Protein AF-A0A7S0MQ62-F1 (afdb_monomer)

Sequence (116 aa):
EAQNLALTSAMASPYSDPVFMQLGDLLNARVKMRHGALSHIITARILDGYPTTAGLQKLVDNPQHLDKLSDQIAKEVLPGSVNSAPNPGTNDHEEEKLPSLPRSNSWSDLLLYERA

pLDDT: mean 70.73, std 19.56, range [37.47, 92.38]

Solvent-accessible surface area (backbone atoms only — not comparable to full-atom values): 7563 Å² total; per-residue (Å²): 146,83,85,84,77,83,84,72,79,66,86,71,56,49,90,74,37,70,66,35,48,53,51,50,52,54,48,30,56,56,41,29,79,75,51,49,89,50,12,65,63,44,39,51,56,49,45,70,77,32,69,39,55,71,55,41,46,58,38,66,76,32,58,71,59,41,50,54,50,48,53,53,45,48,49,70,69,44,94,77,68,74,74,81,68,84,85,80,72,93,73,77,94,73,89,75,92,74,81,83,78,79,96,77,84,59,77,73,69,70,64,66,68,83,80,116

Mean predicted aligned error: 17.19 Å

Structure (mmCIF, N/CA/C/O backbone):
data_AF-A0A7S0MQ62-F1
#
_entry.id   AF-A0A7S0MQ62-F1
#
loop_
_atom_site.group_PDB
_atom_site.id
_atom_site.type_symbol
_atom_site.label_atom_id
_atom_site.label_alt_id
_atom_site.label_comp_id
_atom_site.label_asym_id
_atom_site.label_entity_id
_atom_site.label_seq_id
_atom_site.pdbx_PDB_ins_code
_atom_site.Cartn_x
_atom_site.Cartn_y
_atom_site.Cartn_z
_atom_site.occupancy
_atom_site.B_iso_or_equiv
_atom_site.auth_seq_id
_atom_site.auth_comp_id
_atom_site.auth_asym_id
_atom_site.auth_atom_id
_atom_site.pdbx_PDB_model_num
ATOM 1 N N . GLU A 1 1 ? 26.241 1.567 -37.220 1.00 47.75 1 GLU A N 1
ATOM 2 C CA . GLU A 1 1 ? 25.063 2.352 -36.786 1.00 47.75 1 GLU A CA 1
ATOM 3 C C . GLU A 1 1 ? 24.335 1.688 -35.607 1.00 47.75 1 GLU A C 1
ATOM 5 O O . GLU A 1 1 ? 23.197 1.269 -35.740 1.00 47.75 1 GLU A O 1
ATOM 10 N N . ALA A 1 2 ? 24.968 1.569 -34.433 1.00 47.66 2 ALA A N 1
ATOM 11 C CA . ALA A 1 2 ? 24.334 0.904 -33.278 1.00 47.66 2 ALA A CA 1
ATOM 12 C C . ALA A 1 2 ? 24.730 1.504 -31.915 1.00 47.66 2 ALA A C 1
ATOM 14 O O . ALA A 1 2 ? 24.685 0.824 -30.899 1.00 47.66 2 ALA A O 1
ATOM 15 N N . GLN A 1 3 ? 25.134 2.778 -31.879 1.00 44.56 3 GLN A N 1
ATOM 16 C CA . GLN A 1 3 ? 25.484 3.483 -30.632 1.00 44.56 3 GLN A CA 1
ATOM 17 C C . GLN A 1 3 ? 24.471 4.574 -30.246 1.00 44.56 3 GLN A C 1
ATOM 19 O O . GLN A 1 3 ? 24.695 5.305 -29.293 1.00 44.56 3 GLN A O 1
ATOM 24 N N . ASN A 1 4 ? 23.337 4.661 -30.952 1.00 50.00 4 ASN A N 1
ATOM 25 C CA . ASN A 1 4 ? 22.318 5.696 -30.735 1.00 50.00 4 ASN A CA 1
ATOM 26 C C . ASN A 1 4 ? 20.928 5.130 -30.386 1.00 50.00 4 ASN A C 1
ATOM 28 O O . ASN A 1 4 ? 19.922 5.804 -30.569 1.00 50.00 4 ASN A O 1
ATOM 32 N N . LEU A 1 5 ? 20.864 3.884 -29.900 1.00 48.25 5 LEU A N 1
ATOM 33 C CA . LEU A 1 5 ? 19.616 3.235 -29.463 1.00 48.25 5 LEU A CA 1
ATOM 34 C C . LEU A 1 5 ? 19.562 2.990 -27.942 1.00 48.25 5 LEU A C 1
ATOM 36 O O . LEU A 1 5 ? 18.609 2.405 -27.443 1.00 48.25 5 LEU A O 1
ATOM 40 N N . ALA A 1 6 ? 20.590 3.419 -27.200 1.00 45.41 6 ALA A N 1
ATOM 41 C CA . ALA A 1 6 ? 20.726 3.193 -25.756 1.00 45.41 6 ALA A CA 1
ATOM 42 C C . ALA A 1 6 ? 20.411 4.438 -24.899 1.00 45.41 6 ALA A C 1
ATOM 44 O O . ALA A 1 6 ? 20.603 4.415 -23.689 1.00 45.41 6 ALA A O 1
ATOM 45 N N . LEU A 1 7 ? 19.928 5.523 -25.515 1.00 46.69 7 LEU A N 1
ATOM 46 C CA . LEU A 1 7 ? 19.568 6.781 -24.838 1.00 46.69 7 LEU A CA 1
ATOM 47 C C . LEU A 1 7 ? 18.053 7.048 -24.821 1.00 46.69 7 LEU A C 1
ATOM 49 O O . LEU A 1 7 ? 17.617 8.107 -24.383 1.00 46.69 7 LEU A O 1
ATOM 53 N N . THR A 1 8 ? 17.243 6.085 -25.271 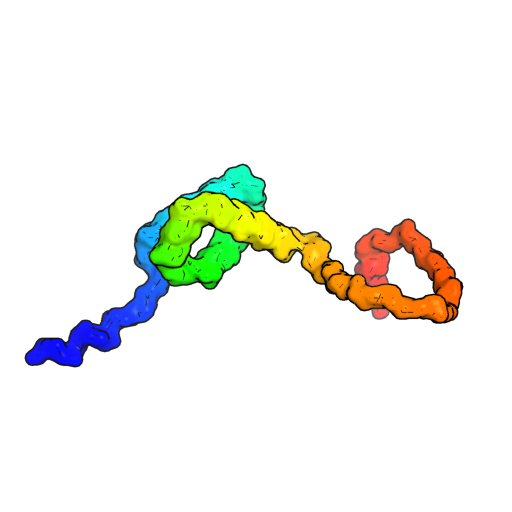1.00 47.22 8 THR A N 1
ATOM 54 C CA . THR A 1 8 ? 15.783 6.232 -25.417 1.00 47.22 8 THR A CA 1
ATOM 55 C C . THR A 1 8 ? 14.986 5.197 -24.625 1.00 47.22 8 THR A C 1
ATOM 57 O O . THR A 1 8 ? 13.850 4.900 -24.971 1.00 47.22 8 THR A O 1
ATOM 60 N N . SER A 1 9 ? 15.527 4.677 -23.525 1.00 42.75 9 SER A N 1
ATOM 61 C CA . SER A 1 9 ? 14.675 4.104 -22.478 1.00 42.75 9 SER A CA 1
ATOM 62 C C . SER A 1 9 ? 14.346 5.224 -21.508 1.00 42.75 9 SER A C 1
ATOM 64 O O . SER A 1 9 ? 14.972 5.381 -20.461 1.00 42.75 9 SER A O 1
ATOM 66 N N . ALA A 1 10 ? 13.397 6.057 -21.935 1.00 46.28 10 ALA A N 1
ATOM 67 C CA . ALA A 1 10 ? 12.689 6.988 -21.077 1.00 46.28 10 ALA A CA 1
ATOM 68 C C . ALA A 1 10 ? 12.340 6.296 -19.753 1.00 46.28 10 ALA A C 1
ATOM 70 O O . ALA A 1 10 ? 12.030 5.105 -19.746 1.00 46.28 10 ALA A O 1
ATOM 71 N N . MET A 1 11 ? 12.388 7.039 -18.648 1.00 49.19 11 MET A N 1
ATOM 72 C CA . MET A 1 11 ? 11.781 6.643 -17.379 1.00 49.19 11 MET A CA 1
ATOM 73 C C . MET A 1 11 ? 10.329 6.221 -17.651 1.00 49.19 11 MET A C 1
ATOM 75 O O . MET A 1 11 ? 9.438 7.067 -17.707 1.00 49.19 11 MET A O 1
ATOM 79 N N . ALA A 1 12 ? 10.094 4.933 -17.908 1.00 57.19 12 ALA A N 1
ATOM 80 C CA . ALA A 1 12 ? 8.758 4.400 -18.073 1.00 57.19 12 ALA A CA 1
ATOM 81 C C . ALA A 1 12 ? 8.077 4.620 -16.729 1.00 57.19 12 ALA A C 1
ATOM 83 O O . ALA A 1 12 ? 8.523 4.090 -15.709 1.00 57.19 12 ALA A O 1
ATOM 84 N N . SER A 1 13 ? 7.072 5.494 -16.713 1.00 61.00 13 SER A N 1
ATOM 85 C CA . SER A 1 13 ? 6.318 5.765 -15.499 1.00 61.00 13 SER A CA 1
ATOM 86 C C . SER A 1 13 ? 5.806 4.424 -14.968 1.00 61.00 13 SER A C 1
ATOM 88 O O . SER A 1 13 ? 5.210 3.675 -15.747 1.00 61.00 13 SER A O 1
ATOM 90 N N . PRO A 1 14 ? 6.019 4.080 -13.689 1.00 64.19 14 PRO A N 1
ATOM 91 C CA . PRO A 1 14 ? 5.598 2.788 -13.140 1.00 64.19 14 PRO A CA 1
ATOM 92 C C . PRO A 1 14 ? 4.091 2.555 -13.323 1.00 64.19 14 PRO A C 1
ATOM 94 O O . PRO A 1 14 ? 3.649 1.431 -13.511 1.00 64.19 14 PRO A O 1
ATOM 97 N N . TYR A 1 15 ? 3.305 3.628 -13.415 1.00 66.62 15 TYR A N 1
ATOM 98 C CA . TYR A 1 15 ? 1.869 3.593 -13.702 1.00 66.62 15 TYR A CA 1
ATOM 99 C C . TYR A 1 15 ? 1.499 3.205 -15.145 1.00 66.62 15 TYR A C 1
ATOM 101 O O . TYR A 1 15 ? 0.319 3.108 -15.465 1.00 66.62 15 TYR A O 1
ATOM 109 N N . SER A 1 16 ? 2.486 3.005 -16.019 1.00 77.25 16 SER A N 1
ATOM 110 C CA . SER A 1 16 ? 2.311 2.467 -17.374 1.00 77.25 16 SER A CA 1
ATOM 111 C C . SER A 1 16 ? 2.736 0.999 -17.499 1.00 77.25 16 SER A C 1
ATOM 113 O O . SER A 1 16 ? 2.556 0.401 -18.559 1.00 77.25 16 SER A O 1
ATOM 115 N N . ASP A 1 17 ? 3.270 0.408 -16.423 1.00 79.56 17 ASP A N 1
ATOM 116 C CA . ASP A 1 17 ? 3.590 -1.015 -16.347 1.00 79.56 17 ASP A CA 1
ATOM 117 C C . ASP A 1 17 ?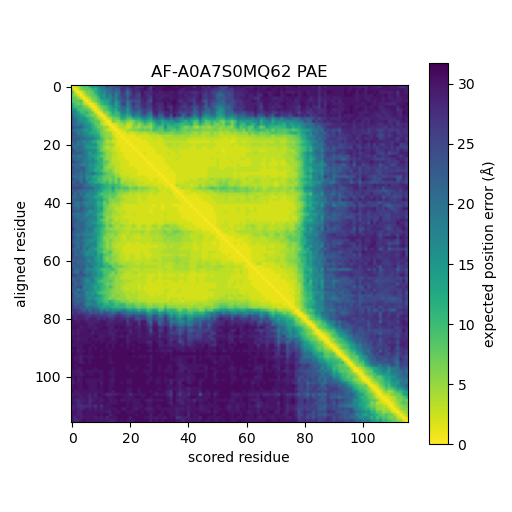 2.338 -1.804 -15.898 1.00 79.56 17 ASP A C 1
ATOM 119 O O . ASP A 1 17 ? 1.841 -1.594 -14.784 1.00 79.56 17 ASP A O 1
ATOM 123 N N . PRO A 1 18 ? 1.810 -2.732 -16.722 1.00 84.38 18 PRO A N 1
ATOM 124 C CA . PRO A 1 18 ? 0.635 -3.523 -16.360 1.00 84.38 18 PRO A CA 1
ATOM 125 C C . PRO A 1 18 ? 0.863 -4.402 -15.122 1.00 84.38 18 PRO A C 1
ATOM 127 O O . PRO A 1 18 ? -0.088 -4.678 -14.391 1.00 84.38 18 PRO A O 1
ATOM 130 N N . VAL A 1 19 ? 2.102 -4.823 -14.852 1.00 87.38 19 VAL A N 1
ATOM 131 C CA . VAL A 1 19 ? 2.439 -5.624 -13.667 1.00 87.38 19 VAL A CA 1
ATOM 132 C C . VAL A 1 19 ? 2.346 -4.764 -12.409 1.00 87.38 19 VAL A C 1
ATOM 134 O O . VAL A 1 19 ? 1.781 -5.193 -11.404 1.00 87.38 19 VAL A O 1
ATOM 137 N N . PHE A 1 20 ? 2.839 -3.525 -12.470 1.00 87.88 20 PHE A N 1
ATOM 138 C CA . PHE A 1 20 ? 2.728 -2.577 -11.363 1.00 87.88 20 PHE A CA 1
ATOM 139 C C . PHE A 1 20 ? 1.264 -2.272 -11.028 1.00 87.88 20 PHE A C 1
ATOM 141 O O . PHE A 1 20 ? 0.883 -2.304 -9.859 1.00 87.88 20 PHE A O 1
ATOM 148 N N . MET A 1 21 ? 0.429 -2.046 -12.049 1.00 89.12 21 MET A N 1
ATOM 149 C CA . MET A 1 21 ? -1.009 -1.824 -11.862 1.00 89.12 21 MET A CA 1
ATOM 150 C C . MET A 1 21 ? -1.693 -3.025 -11.195 1.00 89.12 21 MET A C 1
ATOM 152 O O . MET A 1 21 ? -2.398 -2.846 -10.206 1.00 89.12 21 MET A O 1
ATOM 156 N N . GLN A 1 22 ? -1.423 -4.249 -11.662 1.00 91.75 22 GLN A N 1
ATOM 157 C CA . GLN A 1 22 ? -1.983 -5.467 -11.060 1.00 91.75 22 GLN A CA 1
ATOM 158 C C . GLN A 1 22 ? -1.558 -5.654 -9.599 1.00 91.75 22 GLN A C 1
ATOM 160 O O . GLN A 1 22 ? -2.373 -6.037 -8.757 1.00 91.75 22 GLN A O 1
ATOM 165 N N . LEU A 1 23 ? -0.295 -5.368 -9.273 1.00 91.81 23 LEU A N 1
ATOM 166 C CA . LEU A 1 23 ? 0.188 -5.411 -7.893 1.00 91.81 23 LEU A CA 1
ATOM 167 C C . LEU A 1 23 ? -0.464 -4.332 -7.025 1.00 91.81 23 LEU A C 1
ATOM 169 O O . LEU A 1 23 ? -0.794 -4.604 -5.872 1.00 91.81 23 LEU A O 1
ATOM 173 N N . GLY A 1 24 ? -0.692 -3.139 -7.576 1.00 91.19 24 GLY A N 1
ATOM 174 C CA . GLY A 1 24 ? -1.435 -2.066 -6.917 1.00 91.19 24 GLY A CA 1
ATOM 175 C C . GLY A 1 24 ? -2.891 -2.442 -6.632 1.00 91.19 24 GLY A C 1
ATOM 176 O O . GLY A 1 24 ? -3.387 -2.189 -5.534 1.00 91.19 24 GLY A O 1
ATOM 177 N N . ASP A 1 25 ? -3.557 -3.120 -7.566 1.00 91.19 25 ASP A N 1
ATOM 178 C CA . ASP A 1 25 ? -4.923 -3.617 -7.382 1.00 91.19 25 ASP A CA 1
ATOM 179 C C . ASP A 1 25 ? -4.991 -4.712 -6.309 1.00 91.19 25 ASP A C 1
ATOM 181 O O . ASP A 1 25 ? -5.863 -4.683 -5.433 1.00 91.19 25 ASP A O 1
ATOM 185 N N . LEU A 1 26 ? -4.040 -5.652 -6.327 1.00 91.19 26 LEU A N 1
ATOM 186 C CA . LEU A 1 26 ? -3.933 -6.714 -5.325 1.00 91.19 26 LEU A CA 1
ATOM 187 C C . LEU A 1 26 ? -3.652 -6.142 -3.928 1.00 91.19 26 LEU A C 1
ATOM 189 O O . LEU A 1 26 ? -4.270 -6.555 -2.941 1.00 91.19 26 LEU A O 1
ATOM 193 N N . LEU A 1 27 ? -2.753 -5.159 -3.854 1.00 92.38 27 LEU A N 1
ATOM 194 C CA . LEU A 1 27 ? -2.474 -4.385 -2.652 1.00 92.38 27 LEU A CA 1
ATOM 195 C C . LEU A 1 27 ? -3.753 -3.717 -2.133 1.00 92.38 27 LEU A C 1
ATOM 197 O O . LEU A 1 27 ? -4.107 -3.909 -0.969 1.00 92.38 27 LEU A O 1
ATOM 201 N N . ASN A 1 28 ? -4.479 -2.990 -2.987 1.00 91.81 28 ASN A N 1
ATOM 202 C CA . ASN A 1 28 ? -5.706 -2.301 -2.595 1.00 91.81 28 ASN A CA 1
ATOM 203 C C . ASN A 1 28 ? -6.771 -3.272 -2.085 1.00 91.81 28 ASN A C 1
ATOM 205 O O . ASN A 1 28 ? -7.372 -3.029 -1.041 1.00 91.81 28 ASN A O 1
ATOM 209 N N . ALA A 1 29 ? -6.984 -4.395 -2.775 1.00 91.00 29 ALA A N 1
ATOM 210 C CA . ALA A 1 29 ? -7.931 -5.420 -2.345 1.00 91.00 29 ALA A CA 1
ATOM 211 C C . ALA A 1 29 ? -7.596 -5.941 -0.939 1.00 91.00 29 ALA A C 1
ATOM 213 O O . ALA A 1 29 ? -8.480 -6.074 -0.089 1.00 91.00 29 ALA A O 1
ATOM 214 N N . ARG A 1 30 ? -6.309 -6.170 -0.666 1.00 89.56 30 ARG A N 1
ATOM 215 C CA . ARG A 1 30 ? -5.837 -6.648 0.633 1.00 89.56 30 ARG A CA 1
ATOM 216 C C . ARG A 1 30 ? -6.000 -5.606 1.735 1.00 89.56 30 ARG A C 1
ATOM 218 O O . ARG A 1 30 ? -6.547 -5.915 2.791 1.00 89.56 30 ARG A O 1
ATOM 225 N N . VAL A 1 31 ? -5.587 -4.368 1.479 1.00 90.81 31 VAL A N 1
ATOM 226 C CA . VAL A 1 31 ? -5.748 -3.250 2.420 1.00 90.81 31 VAL A CA 1
ATOM 227 C C . VAL A 1 31 ? -7.236 -2.983 2.684 1.00 90.81 31 VAL A C 1
ATOM 229 O O . VAL A 1 31 ? -7.619 -2.714 3.822 1.00 90.81 31 VAL A O 1
ATOM 232 N N . LYS A 1 32 ? -8.105 -3.128 1.674 1.00 92.00 32 LYS A N 1
ATOM 233 C CA . LYS A 1 32 ? -9.564 -2.969 1.792 1.00 92.00 32 LYS A CA 1
ATOM 234 C C . LYS A 1 32 ? -10.206 -3.962 2.745 1.00 92.00 32 LYS A C 1
ATOM 236 O O . LYS A 1 32 ? -11.101 -3.565 3.487 1.00 92.00 32 LYS A O 1
ATOM 241 N N . MET A 1 33 ? -9.730 -5.207 2.789 1.00 88.94 33 MET A N 1
ATOM 242 C CA . MET A 1 33 ? -10.233 -6.188 3.760 1.00 88.94 33 MET A CA 1
ATOM 243 C C . MET A 1 33 ? -9.982 -5.770 5.214 1.00 88.94 33 MET A C 1
ATOM 245 O O . MET A 1 33 ? -10.700 -6.214 6.104 1.00 88.94 33 MET A O 1
ATOM 249 N N . ARG A 1 34 ? -8.987 -4.910 5.454 1.00 86.75 34 ARG A N 1
ATOM 250 C CA . ARG A 1 34 ? -8.567 -4.508 6.797 1.00 86.75 34 ARG A CA 1
ATOM 251 C C . ARG A 1 34 ? -9.033 -3.111 7.198 1.00 86.75 34 ARG A C 1
ATOM 253 O O . ARG A 1 34 ? -9.512 -2.924 8.309 1.00 86.75 34 ARG A O 1
ATOM 260 N N . HIS A 1 35 ? -8.905 -2.143 6.294 1.00 86.94 35 HIS A N 1
ATOM 261 C CA . HIS A 1 35 ? -9.118 -0.717 6.574 1.00 86.94 35 HIS A CA 1
ATOM 262 C C . HIS A 1 35 ? -10.345 -0.130 5.863 1.00 86.94 35 HIS A C 1
ATOM 264 O O . HIS A 1 35 ? -10.620 1.066 5.978 1.00 86.94 35 HIS A O 1
ATOM 270 N N . GLY A 1 36 ? -11.099 -0.957 5.128 1.00 8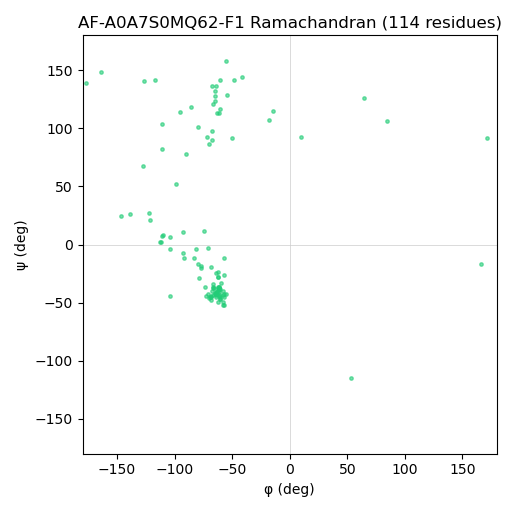9.06 36 GLY A N 1
ATOM 271 C CA . GLY A 1 36 ? -12.373 -0.586 4.514 1.00 89.06 36 GLY A CA 1
ATOM 272 C C . GLY A 1 36 ? -12.273 0.674 3.654 1.00 89.06 36 GLY A C 1
ATOM 273 O O . GLY A 1 36 ? -11.583 0.689 2.639 1.00 89.06 36 GLY A O 1
ATOM 274 N N . ALA A 1 37 ? -12.958 1.741 4.072 1.00 85.62 37 ALA A N 1
ATOM 275 C CA . ALA A 1 37 ? -13.019 3.010 3.346 1.00 85.62 37 ALA A CA 1
ATOM 276 C C . ALA A 1 37 ? -11.662 3.732 3.219 1.00 85.62 37 ALA A C 1
ATOM 278 O O . ALA A 1 37 ? -11.467 4.496 2.277 1.00 85.62 37 ALA A O 1
ATOM 279 N N . LEU A 1 38 ? -10.708 3.474 4.122 1.00 87.12 38 LEU A N 1
ATOM 280 C CA . LEU A 1 38 ? -9.378 4.094 4.081 1.00 87.12 38 LEU A CA 1
ATOM 281 C C . LEU A 1 38 ? -8.422 3.397 3.106 1.00 87.12 38 LEU A C 1
ATOM 283 O O . LEU A 1 38 ? -7.302 3.869 2.903 1.00 87.12 38 LEU A O 1
ATOM 287 N N . SER A 1 39 ? -8.841 2.294 2.478 1.00 89.62 39 SER A N 1
ATOM 288 C CA . SER A 1 39 ? -7.950 1.477 1.655 1.00 89.62 39 SER A CA 1
ATOM 289 C C . SER A 1 39 ? -7.350 2.234 0.484 1.00 89.62 39 SER A C 1
ATOM 291 O O . SER A 1 39 ? -6.172 2.057 0.198 1.00 89.62 39 SER A O 1
ATOM 293 N N . HIS A 1 40 ? -8.124 3.114 -0.150 1.00 88.25 40 HIS A N 1
ATOM 294 C CA . HIS A 1 40 ? -7.656 3.907 -1.282 1.00 88.25 40 HIS A CA 1
ATOM 295 C C . HIS A 1 40 ? -6.543 4.880 -0.876 1.00 88.25 40 HIS A C 1
ATOM 297 O O . HIS A 1 40 ? -5.537 4.978 -1.574 1.00 88.25 40 HIS A O 1
ATOM 303 N N . ILE A 1 41 ? -6.685 5.542 0.277 1.00 88.94 41 ILE A N 1
ATOM 304 C CA . ILE A 1 41 ? -5.690 6.499 0.782 1.00 88.94 41 ILE A CA 1
ATOM 305 C C . ILE A 1 41 ? -4.420 5.759 1.210 1.00 88.94 41 ILE A C 1
ATOM 307 O O . ILE A 1 41 ? -3.315 6.160 0.850 1.00 88.94 41 ILE A O 1
ATOM 311 N N . ILE A 1 42 ? -4.576 4.647 1.934 1.00 90.62 42 ILE A N 1
ATOM 312 C CA . ILE A 1 42 ? -3.448 3.833 2.397 1.00 90.62 42 ILE A CA 1
ATOM 313 C C . ILE A 1 42 ?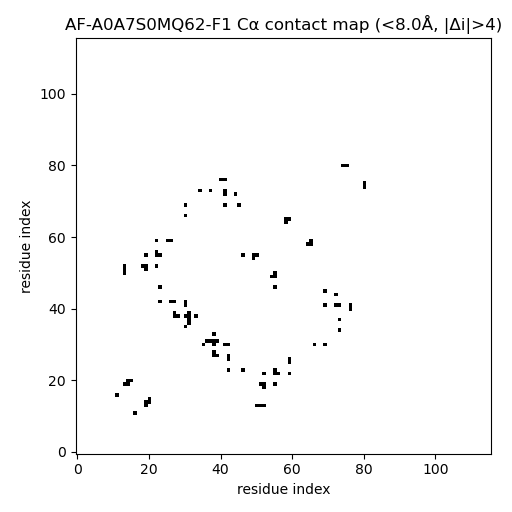 -2.696 3.230 1.205 1.00 90.62 42 ILE A C 1
ATOM 315 O O . ILE A 1 42 ? -1.473 3.307 1.153 1.00 90.62 42 ILE A O 1
ATOM 319 N N . THR A 1 43 ? -3.410 2.680 0.221 1.00 91.44 43 THR A N 1
ATOM 320 C CA . THR A 1 43 ? -2.801 2.110 -0.992 1.00 91.44 43 THR A CA 1
ATOM 321 C C . THR A 1 43 ? -2.031 3.174 -1.761 1.00 91.44 43 THR A C 1
ATOM 323 O O . THR A 1 43 ? -0.882 2.931 -2.108 1.00 91.44 43 THR A O 1
ATOM 326 N N . ALA A 1 44 ? -2.609 4.360 -1.979 1.00 89.69 44 ALA A N 1
ATOM 327 C CA . ALA A 1 44 ? -1.915 5.452 -2.660 1.00 89.69 44 ALA A CA 1
ATOM 328 C C . ALA A 1 44 ? -0.608 5.828 -1.941 1.00 89.69 44 ALA A C 1
ATOM 330 O O . ALA A 1 44 ? 0.445 5.898 -2.566 1.00 89.69 44 ALA A O 1
ATOM 331 N N . ARG A 1 45 ? -0.650 5.948 -0.608 1.00 90.38 45 ARG A N 1
ATOM 332 C CA . ARG A 1 45 ? 0.531 6.243 0.216 1.00 90.38 45 ARG A CA 1
ATOM 333 C C . ARG A 1 45 ? 1.614 5.163 0.109 1.00 90.38 45 ARG A C 1
ATOM 335 O O . ARG A 1 45 ? 2.801 5.477 0.102 1.00 90.38 45 ARG A O 1
ATOM 342 N N . ILE A 1 46 ? 1.215 3.893 0.033 1.00 90.75 46 ILE A N 1
ATOM 343 C CA . ILE A 1 46 ? 2.143 2.774 -0.168 1.00 90.75 46 ILE A CA 1
ATOM 344 C C . ILE A 1 46 ? 2.744 2.829 -1.576 1.00 90.75 46 ILE A C 1
ATOM 346 O O . ILE A 1 46 ? 3.952 2.673 -1.715 1.00 90.75 46 ILE A O 1
ATOM 350 N N . LEU A 1 47 ? 1.946 3.079 -2.615 1.00 90.56 47 LEU A N 1
ATOM 351 C CA . LEU A 1 47 ? 2.449 3.178 -3.990 1.00 90.56 47 LEU A CA 1
ATOM 352 C C . LEU A 1 47 ? 3.458 4.325 -4.151 1.00 90.56 47 LEU A C 1
ATOM 354 O O . LEU A 1 47 ? 4.480 4.133 -4.809 1.00 90.56 47 LEU A O 1
ATOM 358 N N . ASP A 1 48 ? 3.242 5.455 -3.474 1.00 87.19 48 ASP A N 1
ATOM 359 C CA . ASP A 1 48 ? 4.204 6.565 -3.427 1.00 87.19 48 ASP A CA 1
ATOM 360 C C . ASP A 1 48 ? 5.539 6.160 -2.773 1.00 87.19 48 ASP A C 1
ATOM 362 O O . ASP A 1 48 ? 6.609 6.574 -3.220 1.00 87.19 48 ASP A O 1
ATOM 366 N N . GLY A 1 49 ? 5.496 5.326 -1.727 1.00 86.25 49 GLY A N 1
ATOM 367 C CA . GLY A 1 49 ? 6.689 4.804 -1.050 1.00 86.25 49 GLY A CA 1
ATOM 36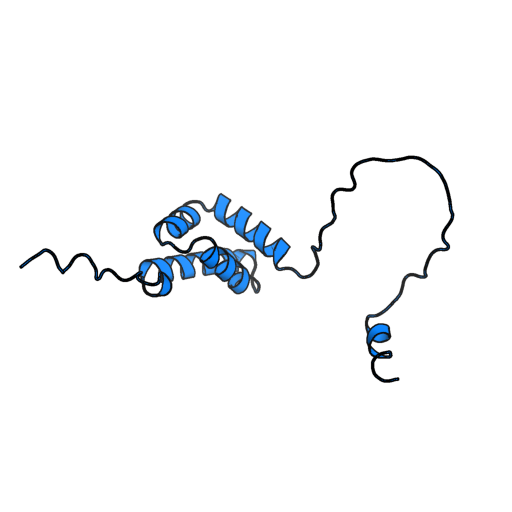8 C C . GLY A 1 49 ? 7.405 3.678 -1.807 1.00 86.25 49 GLY A C 1
ATOM 369 O O . GLY A 1 49 ? 8.590 3.433 -1.574 1.00 86.25 49 GLY A O 1
ATOM 370 N N . TYR A 1 50 ? 6.709 3.002 -2.726 1.00 88.31 50 TYR A N 1
ATOM 371 C CA . TYR A 1 50 ? 7.218 1.872 -3.507 1.00 88.31 50 TYR A CA 1
ATOM 372 C C . TYR A 1 50 ? 6.999 2.096 -5.012 1.00 88.31 50 TYR A C 1
ATOM 374 O O . TYR A 1 50 ? 6.272 1.333 -5.650 1.00 88.31 50 TYR A O 1
ATOM 382 N N . PRO A 1 51 ? 7.685 3.076 -5.630 1.00 82.69 51 PRO A N 1
ATOM 383 C CA . PRO A 1 51 ? 7.451 3.476 -7.020 1.00 82.69 51 PRO A CA 1
ATOM 384 C C . PRO A 1 51 ? 8.010 2.482 -8.055 1.00 82.69 51 PRO A C 1
ATOM 386 O O . PRO A 1 51 ? 8.122 2.804 -9.231 1.00 82.69 51 PRO A O 1
ATOM 389 N N . THR A 1 52 ? 8.427 1.285 -7.640 1.00 86.88 52 THR A N 1
ATOM 390 C CA . THR A 1 52 ? 9.002 0.270 -8.531 1.00 86.88 52 THR A CA 1
ATOM 391 C C . THR A 1 52 ? 8.265 -1.049 -8.377 1.00 86.88 52 THR A C 1
ATOM 393 O O . THR A 1 52 ? 7.969 -1.475 -7.259 1.00 86.88 52 T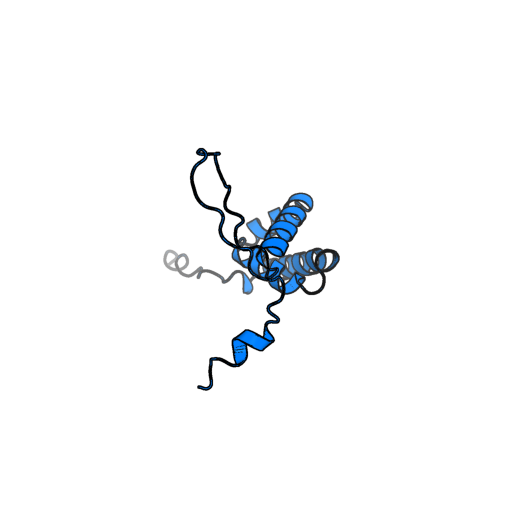HR A O 1
ATOM 396 N N . THR A 1 53 ? 8.043 -1.745 -9.492 1.00 87.00 53 THR A N 1
ATOM 397 C CA . THR A 1 53 ? 7.375 -3.055 -9.534 1.00 87.00 53 THR A CA 1
ATOM 398 C C . THR A 1 53 ? 8.065 -4.066 -8.621 1.00 87.00 53 THR A C 1
ATOM 400 O O . THR A 1 53 ? 7.407 -4.748 -7.846 1.00 87.00 53 THR A O 1
ATOM 403 N N . ALA A 1 54 ? 9.402 -4.107 -8.616 1.00 86.19 54 ALA A N 1
ATOM 404 C CA . ALA A 1 54 ? 10.164 -5.012 -7.754 1.00 86.19 54 ALA A CA 1
ATOM 405 C C . ALA A 1 54 ? 10.016 -4.695 -6.254 1.00 86.19 54 ALA A C 1
ATOM 407 O O . ALA A 1 54 ? 9.983 -5.609 -5.430 1.00 86.19 54 ALA A O 1
ATOM 408 N N . GLY A 1 55 ? 9.942 -3.412 -5.884 1.00 87.88 55 GLY A N 1
ATOM 409 C CA . GLY A 1 55 ? 9.715 -2.996 -4.499 1.00 87.88 55 GLY A CA 1
ATOM 410 C C . GLY A 1 55 ? 8.310 -3.357 -4.024 1.00 87.88 55 GLY A C 1
ATOM 411 O O . GLY A 1 55 ? 8.153 -3.935 -2.949 1.00 87.88 55 GLY A O 1
ATOM 412 N N . LEU A 1 56 ? 7.311 -3.080 -4.863 1.00 90.06 56 LEU A N 1
ATOM 413 C CA . LEU A 1 56 ? 5.915 -3.400 -4.593 1.00 90.06 56 LEU A CA 1
ATOM 414 C C . LEU A 1 56 ? 5.680 -4.916 -4.524 1.00 90.06 56 LEU A C 1
ATOM 416 O O . LEU A 1 56 ? 5.019 -5.389 -3.604 1.00 90.06 56 LEU A O 1
ATOM 420 N N . GLN A 1 57 ? 6.297 -5.691 -5.421 1.00 89.88 57 GLN A N 1
ATOM 421 C CA . GLN A 1 57 ? 6.244 -7.156 -5.413 1.00 89.88 57 GLN A CA 1
ATOM 422 C C . GLN A 1 57 ? 6.766 -7.726 -4.090 1.00 89.88 57 GLN A C 1
ATOM 424 O O . GLN A 1 57 ? 6.074 -8.503 -3.442 1.00 89.88 57 GLN A O 1
ATOM 429 N N . LYS A 1 58 ? 7.942 -7.277 -3.624 1.00 89.06 58 LYS A N 1
ATOM 430 C CA . LYS A 1 58 ? 8.506 -7.715 -2.333 1.00 89.06 58 LYS A CA 1
ATOM 431 C C . LYS A 1 58 ? 7.594 -7.400 -1.148 1.00 89.06 58 LYS A C 1
ATOM 433 O O . LYS A 1 58 ? 7.596 -8.136 -0.163 1.00 89.06 58 LYS A O 1
ATOM 438 N N . LEU A 1 59 ? 6.854 -6.293 -1.217 1.00 88.75 59 LEU A N 1
ATOM 439 C CA . LEU A 1 59 ? 5.895 -5.913 -0.185 1.00 88.75 59 LEU A CA 1
ATOM 440 C C . LEU A 1 59 ? 4.652 -6.813 -0.220 1.00 88.75 59 LEU A C 1
ATOM 442 O O . LEU A 1 59 ? 4.217 -7.283 0.827 1.00 88.75 59 LEU A O 1
ATOM 446 N N . VAL A 1 60 ? 4.115 -7.091 -1.409 1.00 87.38 60 VAL A N 1
ATOM 447 C CA . VAL A 1 60 ? 2.978 -8.005 -1.611 1.00 87.38 60 VAL A CA 1
ATOM 448 C C . VAL A 1 60 ? 3.324 -9.437 -1.182 1.00 87.38 60 VAL A C 1
ATOM 450 O O . VAL A 1 60 ? 2.513 -10.088 -0.521 1.00 87.38 60 VAL A O 1
ATOM 453 N N . ASP A 1 61 ? 4.541 -9.896 -1.485 1.00 89.12 61 ASP A N 1
ATOM 454 C CA . ASP A 1 61 ? 5.056 -11.215 -1.099 1.00 89.12 61 ASP A CA 1
ATOM 455 C C . ASP A 1 61 ? 5.292 -11.340 0.416 1.00 89.12 61 ASP A C 1
ATOM 457 O O . ASP A 1 61 ? 5.350 -12.451 0.947 1.00 89.12 61 ASP A O 1
ATOM 461 N N . ASN A 1 62 ? 5.404 -10.215 1.136 1.00 90.94 62 ASN A N 1
ATOM 462 C CA . ASN A 1 62 ? 5.546 -10.181 2.589 1.00 90.94 62 ASN A CA 1
ATOM 463 C C . ASN A 1 62 ? 4.289 -9.605 3.269 1.00 90.94 62 ASN A C 1
ATOM 465 O O . ASN A 1 62 ? 4.259 -8.438 3.678 1.00 90.94 62 ASN A O 1
ATOM 469 N N . PRO A 1 63 ? 3.257 -10.439 3.474 1.00 85.31 63 PRO A N 1
ATOM 470 C CA . PRO A 1 63 ? 1.970 -9.987 3.980 1.00 85.31 63 PRO A CA 1
ATOM 471 C C . PRO A 1 63 ? 2.036 -9.356 5.372 1.00 85.31 63 PRO A C 1
ATOM 473 O O . PRO A 1 63 ? 1.348 -8.374 5.620 1.00 85.31 63 PRO A O 1
ATOM 476 N N . GLN A 1 64 ? 2.887 -9.871 6.264 1.00 89.12 64 GLN A N 1
ATOM 477 C CA . GLN A 1 64 ? 3.035 -9.344 7.625 1.00 89.12 64 GLN A CA 1
ATOM 478 C C . GLN A 1 64 ? 3.638 -7.937 7.634 1.00 89.12 64 GLN A C 1
ATOM 480 O O . GLN A 1 64 ? 3.281 -7.106 8.471 1.00 89.12 64 GLN A O 1
ATOM 485 N N . HIS A 1 65 ? 4.580 -7.676 6.725 1.00 91.56 65 HIS A N 1
ATOM 486 C CA . HIS A 1 65 ? 5.182 -6.359 6.583 1.00 91.56 65 HIS A CA 1
ATOM 487 C C . HIS A 1 65 ? 4.178 -5.363 6.005 1.00 91.56 65 HIS A C 1
ATOM 489 O O . HIS A 1 65 ? 4.009 -4.281 6.564 1.00 91.56 65 HIS A O 1
ATOM 495 N N . LEU A 1 66 ? 3.461 -5.764 4.955 1.00 89.25 66 LEU A N 1
ATOM 496 C CA . LEU A 1 66 ? 2.396 -4.965 4.363 1.00 89.25 66 LEU A CA 1
ATOM 497 C C . LEU A 1 66 ? 1.303 -4.615 5.382 1.00 89.25 66 LEU A C 1
ATOM 499 O O . LEU A 1 66 ? 0.872 -3.470 5.472 1.00 89.25 66 LEU A O 1
ATOM 503 N N . ASP A 1 67 ? 0.902 -5.588 6.190 1.00 89.44 67 ASP A N 1
ATOM 504 C CA . ASP A 1 67 ? -0.065 -5.420 7.266 1.00 89.44 67 ASP A CA 1
ATOM 505 C C . ASP A 1 67 ? 0.381 -4.358 8.281 1.00 89.44 67 ASP A C 1
ATOM 507 O O . ASP A 1 67 ? -0.348 -3.398 8.535 1.00 89.44 67 ASP A O 1
ATOM 511 N N . LYS A 1 68 ? 1.612 -4.470 8.796 1.00 91.19 68 LYS A N 1
ATOM 512 C CA . LYS A 1 68 ? 2.192 -3.484 9.724 1.00 91.19 68 LYS A CA 1
ATOM 513 C C . LYS A 1 68 ? 2.291 -2.091 9.106 1.00 91.19 68 LYS A C 1
ATOM 515 O O . LYS A 1 68 ? 1.967 -1.111 9.772 1.00 91.19 68 LYS A O 1
ATOM 520 N N . LEU A 1 69 ? 2.729 -2.007 7.851 1.00 90.44 69 LEU A N 1
ATOM 521 C CA . LEU A 1 69 ? 2.847 -0.745 7.125 1.00 90.44 69 LEU A CA 1
ATOM 522 C C . LEU A 1 69 ? 1.469 -0.099 6.926 1.00 90.44 69 LEU A C 1
ATOM 524 O O . LEU A 1 69 ? 1.298 1.091 7.174 1.00 90.44 69 LEU A O 1
ATOM 528 N N . SER A 1 70 ? 0.465 -0.895 6.551 1.00 89.81 70 SER A N 1
ATOM 529 C CA . SER A 1 70 ? -0.909 -0.420 6.384 1.00 89.81 70 SER A CA 1
ATOM 530 C C . SER A 1 70 ? -1.491 0.125 7.690 1.00 89.81 70 SER A C 1
ATOM 532 O O . SER A 1 70 ? -2.144 1.163 7.668 1.00 89.81 70 SER A O 1
ATOM 534 N N . ASP A 1 71 ? -1.205 -0.513 8.833 1.00 89.62 71 ASP A N 1
ATOM 535 C CA . ASP A 1 71 ? -1.630 -0.030 10.151 1.00 89.62 71 ASP A CA 1
ATOM 536 C C . ASP A 1 71 ? -0.938 1.278 10.543 1.00 89.62 71 ASP A C 1
ATOM 538 O O . ASP A 1 71 ? -1.565 2.149 11.144 1.00 89.62 71 ASP A O 1
ATOM 542 N N . GLN A 1 72 ? 0.358 1.416 10.245 1.00 90.00 72 GLN A N 1
ATOM 543 C CA . GLN A 1 72 ? 1.104 2.650 10.508 1.00 90.00 72 GLN A CA 1
ATOM 544 C C . GLN A 1 72 ? 0.521 3.810 9.701 1.00 90.00 72 GLN A C 1
ATOM 546 O O . GLN A 1 72 ? 0.162 4.834 10.277 1.00 90.00 72 GLN A O 1
ATOM 551 N N . ILE A 1 73 ? 0.310 3.607 8.401 1.00 87.62 73 ILE A N 1
ATOM 552 C CA . ILE A 1 73 ? -0.280 4.623 7.527 1.00 87.62 73 ILE A CA 1
ATOM 553 C C . ILE A 1 73 ? -1.722 4.930 7.943 1.00 87.62 73 ILE A C 1
ATOM 555 O O . ILE A 1 73 ? -2.112 6.091 7.973 1.00 87.62 73 ILE A O 1
ATOM 559 N N . ALA A 1 74 ? -2.521 3.926 8.316 1.00 87.06 74 ALA A N 1
ATOM 560 C CA . ALA A 1 74 ? -3.878 4.153 8.810 1.00 87.06 74 ALA A CA 1
ATOM 561 C C . ALA A 1 74 ? -3.894 5.064 10.050 1.00 87.06 74 ALA A C 1
ATOM 563 O O . ALA A 1 74 ? -4.743 5.949 10.149 1.00 87.06 74 ALA A O 1
ATOM 564 N N . LYS A 1 75 ? -2.935 4.893 10.972 1.00 85.81 75 LYS A N 1
ATOM 565 C CA . LYS A 1 75 ? -2.777 5.763 12.151 1.00 85.81 75 LYS A CA 1
ATOM 566 C C . LYS A 1 75 ? -2.366 7.190 11.785 1.00 85.81 75 LYS A C 1
ATOM 568 O O . LYS A 1 75 ? -2.792 8.116 12.465 1.00 85.81 75 LYS A O 1
ATOM 573 N N . GLU A 1 76 ? -1.565 7.366 10.736 1.00 83.94 76 GLU A N 1
ATOM 574 C CA . GLU A 1 76 ? -1.160 8.686 10.228 1.00 83.94 76 GLU A CA 1
ATOM 575 C C . GLU A 1 76 ? -2.291 9.406 9.479 1.00 83.94 76 GLU A C 1
ATOM 577 O O . GLU A 1 76 ? -2.416 10.625 9.563 1.00 83.94 76 GLU A O 1
ATOM 582 N N . VAL A 1 77 ? -3.111 8.658 8.737 1.00 75.00 77 VAL A N 1
ATOM 583 C CA . VAL A 1 77 ? -4.199 9.190 7.901 1.00 75.00 77 VAL A CA 1
ATOM 584 C C . VAL A 1 77 ? -5.437 9.549 8.725 1.00 75.00 77 VAL A C 1
ATOM 586 O O . VAL A 1 77 ? -6.189 10.443 8.338 1.00 75.00 77 VAL A O 1
ATOM 589 N N . LEU A 1 78 ? -5.673 8.878 9.855 1.00 69.88 78 LEU A N 1
ATOM 590 C CA . LEU A 1 78 ? -6.780 9.221 10.741 1.00 69.88 78 LEU A CA 1
ATOM 591 C C . LEU A 1 78 ? -6.545 10.611 11.374 1.00 69.88 78 LEU A C 1
ATOM 593 O O . LEU A 1 78 ? -5.553 10.799 12.085 1.00 69.88 78 LEU A O 1
ATOM 597 N N . PRO A 1 79 ? -7.451 11.589 11.162 1.00 52.53 79 PRO A N 1
ATOM 598 C CA . PRO A 1 79 ? -7.332 12.920 11.746 1.00 52.53 79 PRO A CA 1
ATOM 599 C C . PRO A 1 79 ? -7.503 12.815 13.266 1.00 52.53 79 PRO A C 1
ATOM 601 O O . PRO A 1 79 ? -8.614 12.710 13.779 1.00 52.53 79 PRO A O 1
ATOM 604 N N . GLY A 1 80 ? -6.383 12.779 13.989 1.00 52.66 80 GLY A N 1
ATOM 605 C CA . GLY A 1 80 ? -6.376 12.664 15.449 1.00 52.66 80 GLY A CA 1
ATOM 606 C C . GLY A 1 80 ? -5.029 12.315 16.084 1.00 52.66 80 GLY A C 1
ATOM 607 O O . GLY A 1 80 ? -4.861 12.558 17.273 1.00 52.66 80 GLY A O 1
ATOM 608 N N . SER A 1 81 ? -4.045 11.808 15.332 1.00 44.38 81 SER A N 1
ATOM 609 C CA . SER A 1 81 ? -2.720 11.475 15.884 1.00 44.38 81 SER A CA 1
ATOM 610 C C . SER A 1 81 ? -1.680 12.571 15.626 1.00 44.38 81 SER A C 1
ATOM 612 O O . SER A 1 81 ? -0.588 12.321 15.121 1.00 44.38 81 SER A O 1
ATOM 614 N N . VAL A 1 82 ? -2.009 13.810 15.989 1.00 49.12 82 VAL A N 1
ATOM 615 C CA . VAL A 1 82 ? -0.989 14.833 16.253 1.00 49.12 82 VAL A CA 1
ATOM 616 C C . VAL A 1 82 ? -0.136 14.343 17.422 1.00 49.12 82 VAL A C 1
ATOM 618 O O . VAL A 1 82 ? -0.636 14.187 18.529 1.00 49.12 82 VAL A O 1
ATOM 621 N N . ASN A 1 83 ? 1.134 14.053 17.140 1.00 39.25 83 ASN A N 1
ATOM 622 C CA . ASN A 1 83 ? 2.273 14.054 18.059 1.00 39.25 83 ASN A CA 1
ATOM 623 C C . ASN A 1 83 ? 1.921 14.215 19.553 1.00 39.25 83 ASN A C 1
ATOM 625 O O . ASN A 1 83 ? 1.913 15.327 20.078 1.00 39.25 83 ASN A O 1
ATOM 629 N N . SER A 1 84 ? 1.746 13.109 20.278 1.00 37.59 84 SER A N 1
ATOM 630 C CA . SER A 1 84 ? 2.192 13.110 21.672 1.00 37.59 84 SER A CA 1
ATOM 631 C C . SER A 1 84 ? 3.712 13.081 21.608 1.00 37.59 84 SER A C 1
ATOM 633 O O . SER A 1 84 ? 4.310 12.020 21.434 1.00 37.59 84 SER A O 1
ATOM 635 N N . ALA A 1 85 ? 4.334 14.260 21.627 1.00 40.00 85 ALA A N 1
ATOM 636 C CA . ALA A 1 85 ? 5.765 1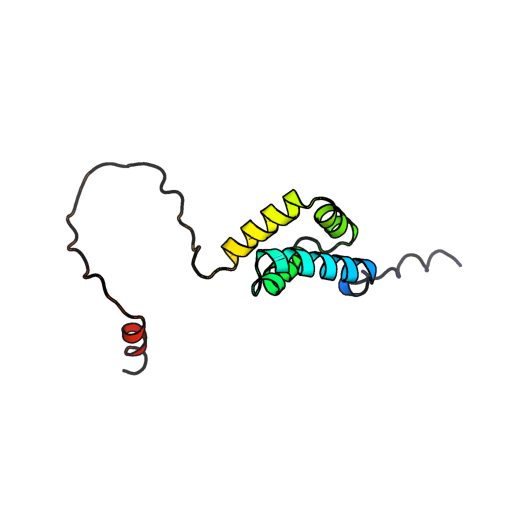4.362 21.851 1.00 40.00 85 ALA A CA 1
ATOM 637 C C . ALA A 1 85 ? 6.132 13.497 23.075 1.00 40.00 85 ALA A C 1
ATOM 639 O O . ALA A 1 85 ? 5.358 13.445 24.039 1.00 40.00 85 ALA A O 1
ATOM 640 N N . PRO A 1 86 ? 7.274 12.793 23.061 1.00 46.66 86 PRO A N 1
ATOM 641 C CA . PRO A 1 86 ? 7.764 12.151 24.269 1.00 46.66 86 PRO A CA 1
ATOM 642 C C . PRO A 1 86 ? 7.996 13.267 25.292 1.00 46.66 86 PRO A C 1
ATOM 644 O O . PRO A 1 86 ? 8.815 14.132 25.022 1.00 46.66 86 PRO A O 1
ATOM 647 N N . ASN A 1 87 ? 7.277 13.291 26.419 1.00 43.62 87 ASN A N 1
ATOM 648 C CA . ASN A 1 87 ? 7.635 14.140 27.561 1.00 43.62 87 ASN A CA 1
ATOM 649 C C . ASN A 1 87 ? 8.768 13.430 28.315 1.00 43.62 87 ASN A C 1
ATOM 651 O O . ASN A 1 87 ? 8.484 12.470 29.040 1.00 43.62 87 ASN A O 1
ATOM 655 N N . PRO A 1 88 ? 10.043 13.827 28.149 1.00 43.94 88 PRO A N 1
ATOM 656 C CA . PRO A 1 88 ? 11.147 13.197 28.839 1.00 43.94 88 PRO A CA 1
ATOM 657 C C . PRO A 1 88 ? 11.441 14.013 30.097 1.00 43.94 88 PRO A C 1
ATOM 659 O O . PRO A 1 88 ? 11.908 15.143 30.017 1.00 43.94 88 PRO A O 1
ATOM 662 N N . GLY A 1 89 ? 11.215 13.412 31.259 1.00 37.47 89 GLY A N 1
ATOM 663 C CA . GLY A 1 89 ? 11.783 13.917 32.503 1.00 37.47 89 GLY A CA 1
ATOM 664 C C . GLY A 1 89 ? 10.965 15.018 33.167 1.00 37.47 89 GLY A C 1
ATOM 665 O O . GLY A 1 89 ? 10.975 16.180 32.778 1.00 37.47 89 GLY A O 1
ATOM 666 N N . THR A 1 90 ? 10.311 14.610 34.248 1.00 56.53 90 THR A N 1
ATOM 667 C CA . THR A 1 90 ? 10.346 15.312 35.534 1.00 56.53 90 THR A CA 1
ATOM 668 C C . THR A 1 90 ? 11.525 16.287 35.646 1.00 56.53 90 THR A C 1
ATOM 670 O O . THR A 1 90 ? 12.664 15.853 35.806 1.00 56.53 90 THR A O 1
ATOM 673 N N . ASN A 1 91 ? 11.235 17.582 35.586 1.00 46.22 91 ASN A N 1
ATOM 674 C CA . ASN A 1 91 ? 11.973 18.584 36.338 1.00 46.22 91 ASN A CA 1
ATOM 675 C C . ASN A 1 91 ? 10.988 19.231 37.305 1.00 46.22 91 ASN A C 1
ATOM 677 O O . ASN A 1 91 ? 9.797 19.358 37.020 1.00 46.22 91 ASN A O 1
ATOM 681 N N . ASP A 1 92 ? 11.533 19.490 38.475 1.00 54.31 92 ASP A N 1
ATOM 682 C CA . ASP A 1 92 ? 10.908 19.649 39.767 1.00 54.31 92 ASP A CA 1
ATOM 683 C C . ASP A 1 92 ? 9.796 20.695 39.892 1.00 54.31 92 ASP A C 1
ATOM 685 O O . ASP A 1 92 ? 9.690 21.657 39.137 1.00 54.31 92 ASP A O 1
ATOM 689 N N . HIS A 1 93 ? 8.982 20.455 40.925 1.00 53.62 93 HIS A N 1
ATOM 690 C CA . HIS A 1 93 ? 8.305 21.453 41.745 1.00 53.62 93 HIS A CA 1
ATOM 691 C C . HIS A 1 93 ? 8.847 22.880 41.577 1.00 53.62 93 HIS A C 1
ATOM 693 O O . HIS A 1 93 ? 9.945 23.160 42.036 1.00 53.62 93 HIS A O 1
ATOM 699 N N . GLU A 1 94 ? 8.025 23.783 41.054 1.00 51.59 94 GLU A N 1
ATOM 700 C CA . GLU A 1 94 ? 7.571 24.992 41.751 1.00 51.59 94 GLU A CA 1
ATOM 701 C C . GLU A 1 94 ? 6.583 25.754 40.857 1.00 51.59 94 GLU A C 1
ATOM 703 O O . GLU A 1 94 ? 6.786 25.844 39.653 1.00 51.59 94 GLU A O 1
ATOM 708 N N . GLU A 1 95 ? 5.516 26.265 41.489 1.00 47.19 95 GLU A N 1
ATOM 709 C CA . GLU A 1 95 ? 4.627 27.334 40.998 1.00 47.19 95 GLU A CA 1
ATOM 710 C C . GLU A 1 95 ? 3.810 27.009 39.723 1.00 47.19 95 GLU A C 1
ATOM 712 O O . GLU A 1 95 ? 4.295 26.601 38.686 1.00 47.19 95 GLU A O 1
ATOM 717 N N . GLU A 1 96 ? 2.495 27.129 39.637 1.00 53.94 96 GLU A N 1
ATOM 718 C CA . GLU A 1 96 ? 1.501 27.875 40.378 1.00 53.94 96 GLU A CA 1
ATOM 719 C C . GLU A 1 96 ? 0.154 27.233 39.992 1.00 53.94 96 GLU A C 1
ATOM 721 O O . GLU A 1 96 ? -0.031 26.700 38.893 1.00 53.94 96 GLU A O 1
ATOM 726 N N . LYS A 1 97 ? -0.805 27.223 40.911 1.00 54.44 97 LYS A N 1
ATOM 727 C CA . LYS A 1 97 ? -2.109 26.576 40.737 1.00 54.44 97 LYS A CA 1
ATOM 728 C C . LYS A 1 97 ? -2.964 27.348 39.716 1.00 54.44 97 LYS A C 1
ATOM 730 O O . LYS A 1 97 ? -3.772 28.184 40.107 1.00 54.44 97 LYS A O 1
ATOM 735 N N . LEU A 1 98 ? -2.820 27.054 38.421 1.00 51.34 98 LEU A N 1
ATOM 736 C CA . LEU A 1 98 ? -3.679 27.610 37.367 1.00 51.34 98 LEU A CA 1
ATOM 737 C C . LEU A 1 98 ? -5.133 27.111 37.541 1.00 51.34 98 LEU A C 1
ATOM 739 O O . LEU A 1 98 ? -5.352 25.900 37.663 1.00 51.34 98 LEU A O 1
ATOM 743 N N . PRO A 1 99 ? -6.145 28.003 37.579 1.00 49.88 99 PRO A N 1
ATOM 744 C CA . PRO A 1 99 ? -7.543 27.607 37.710 1.00 49.88 99 PRO A CA 1
ATOM 745 C C . PRO A 1 99 ? -7.997 26.799 36.488 1.00 49.88 99 PRO A C 1
ATOM 747 O O . PRO A 1 99 ? -7.690 27.123 35.342 1.00 49.88 99 PRO A O 1
ATOM 750 N N . SER A 1 100 ? -8.731 25.719 36.746 1.00 54.16 100 SER A N 1
ATOM 751 C CA . SER A 1 100 ? -9.220 24.784 35.736 1.00 54.16 100 SER A CA 1
ATOM 752 C C . SER A 1 100 ? -10.224 25.448 34.794 1.00 54.16 100 SER A C 1
ATOM 754 O O . SER A 1 100 ? -11.260 25.957 35.220 1.00 54.16 100 SER A O 1
ATOM 756 N N . LEU A 1 101 ? -9.933 25.406 33.492 1.00 49.38 101 LEU A N 1
ATOM 757 C CA . LEU A 1 101 ? -10.892 25.788 32.458 1.00 49.38 101 LEU A CA 1
ATOM 758 C C . LEU A 1 101 ? -12.056 24.776 32.427 1.00 49.38 101 LEU A C 1
ATOM 760 O O . LEU A 1 101 ? -11.815 23.564 32.499 1.00 49.38 101 LEU A O 1
ATOM 764 N N . PRO A 1 102 ? -13.316 25.234 32.321 1.00 48.97 102 PRO A N 1
ATOM 765 C CA . PRO A 1 102 ? -14.466 24.346 32.249 1.00 48.97 102 PRO A CA 1
ATOM 766 C C . PRO A 1 102 ? -14.442 23.499 30.968 1.00 48.97 102 PRO A C 1
ATOM 768 O O . PRO A 1 102 ? -14.251 23.984 29.855 1.00 48.97 102 PRO A O 1
ATOM 771 N N . ARG A 1 103 ? -14.657 22.193 31.149 1.00 58.16 103 ARG A N 1
ATOM 772 C CA . ARG A 1 103 ? -14.820 21.185 30.096 1.00 58.16 103 ARG A CA 1
ATOM 773 C C . ARG A 1 103 ? -16.127 21.414 29.326 1.00 58.16 103 ARG A C 1
ATOM 775 O O . ARG A 1 103 ? -17.135 20.848 29.727 1.00 58.16 103 ARG A O 1
ATOM 782 N N . SER A 1 104 ? -16.126 22.206 28.252 1.00 50.53 104 SER A N 1
ATOM 783 C CA . SER A 1 104 ? -17.064 22.082 27.114 1.00 50.53 104 SER A CA 1
ATOM 784 C C . SER A 1 104 ? -16.930 23.281 26.169 1.00 50.53 104 SER A C 1
ATOM 786 O O . SER A 1 104 ? -17.674 24.244 26.316 1.00 50.53 104 SER A O 1
ATOM 788 N N . ASN A 1 105 ? -16.076 23.189 25.147 1.00 52.03 105 ASN A N 1
ATOM 789 C CA . ASN A 1 105 ? -16.232 24.020 23.950 1.00 52.03 105 ASN A CA 1
ATOM 790 C C . ASN A 1 105 ? -16.635 23.102 22.792 1.00 52.03 105 ASN A C 1
ATOM 792 O O . ASN A 1 105 ? -15.819 22.345 22.262 1.00 52.03 105 ASN A O 1
ATOM 796 N N . SER A 1 106 ? -17.922 23.140 22.436 1.00 50.59 106 SER A N 1
ATOM 797 C CA . SER A 1 106 ? -18.399 22.653 21.141 1.00 50.59 106 SER A CA 1
ATOM 798 C C . SER A 1 106 ? -17.708 23.470 20.051 1.00 50.59 106 SER A C 1
ATOM 800 O O . SER A 1 106 ? -17.561 24.683 20.187 1.00 50.59 106 SER A O 1
ATOM 802 N N . TRP A 1 107 ? -17.329 22.835 18.943 1.00 45.34 107 TRP A N 1
ATOM 803 C CA . TRP A 1 107 ? -16.761 23.515 17.771 1.00 45.34 107 TRP A CA 1
ATOM 804 C C . TRP A 1 107 ? -17.693 24.606 17.199 1.00 45.34 107 TRP A C 1
ATOM 806 O O . TRP A 1 107 ? -17.260 25.430 16.399 1.00 45.34 107 TRP A O 1
ATOM 816 N N . SER A 1 108 ? -18.952 24.658 17.649 1.00 52.47 108 SER A N 1
ATOM 817 C CA . SER A 1 108 ? -19.894 25.748 17.381 1.00 52.47 108 SER A CA 1
ATOM 818 C C . SER A 1 108 ? -19.461 27.117 17.929 1.00 52.47 108 SER A C 1
ATOM 820 O O . SER A 1 108 ? -19.823 28.118 17.317 1.00 52.47 108 SER A O 1
ATOM 822 N N . ASP A 1 109 ? -18.668 27.189 19.007 1.00 54.31 109 ASP A N 1
ATOM 823 C CA . ASP A 1 109 ? -18.181 28.473 19.554 1.00 54.31 109 ASP A CA 1
ATOM 824 C C . ASP A 1 109 ? -17.033 29.084 18.734 1.00 54.31 109 ASP A C 1
ATOM 826 O O . ASP A 1 109 ? -16.786 30.287 18.806 1.00 54.31 109 ASP A O 1
ATOM 830 N N . LEU A 1 110 ? -16.351 28.286 17.905 1.00 52.78 110 LEU A N 1
ATOM 831 C CA . LEU A 1 110 ? -15.256 28.766 17.053 1.00 52.78 110 LEU A CA 1
ATOM 832 C C . LEU A 1 110 ? -15.738 29.477 15.779 1.00 52.78 110 LEU A C 1
ATOM 834 O O . LEU A 1 110 ? -14.963 30.208 15.173 1.00 52.78 110 LEU A O 1
ATOM 838 N N . LEU A 1 111 ? -17.003 29.309 15.382 1.00 59.44 111 LEU A N 1
ATOM 839 C CA . LEU A 1 111 ? -17.547 29.920 14.159 1.00 59.44 111 LEU A CA 1
ATOM 840 C C . LEU A 1 111 ? -1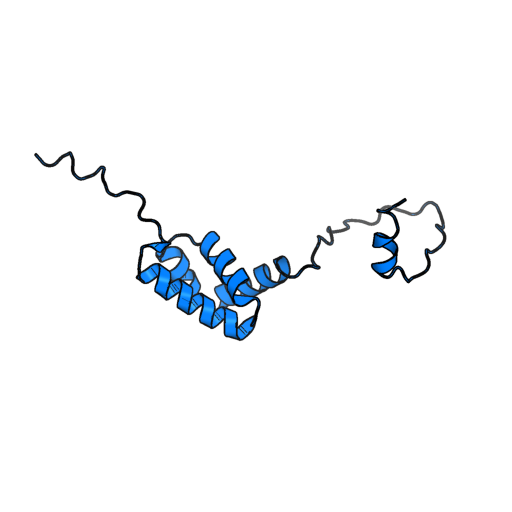8.190 31.295 14.388 1.00 59.44 111 LEU A C 1
ATOM 842 O O . LEU A 1 111 ? -18.486 32.002 13.427 1.00 59.44 111 LEU A O 1
ATOM 846 N N . LEU A 1 112 ? -18.406 31.697 15.643 1.00 58.25 112 LEU A N 1
ATOM 847 C CA . LEU A 1 112 ? -19.049 32.976 15.964 1.00 58.25 112 LEU A CA 1
ATOM 848 C C . LEU A 1 112 ? -18.080 34.170 15.955 1.00 58.25 112 LEU A C 1
ATOM 850 O O . LEU A 1 112 ? -18.535 35.310 15.934 1.00 58.25 112 LEU A O 1
ATOM 854 N N . TYR A 1 113 ? -16.766 33.929 15.905 1.00 47.97 113 TYR A N 1
ATOM 855 C CA . TYR A 1 113 ? -15.746 34.984 15.900 1.00 47.97 113 TYR A CA 1
ATOM 856 C C . TYR A 1 113 ? -15.295 35.447 14.506 1.00 47.97 113 TYR A C 1
ATOM 858 O O . TYR A 1 113 ? -14.583 36.439 14.411 1.00 47.97 113 TYR A O 1
ATOM 866 N N . GLU A 1 114 ? -15.723 34.798 13.418 1.00 55.34 114 GLU A N 1
ATOM 867 C CA . GLU A 1 114 ? -15.322 35.192 12.052 1.00 55.34 114 GLU A CA 1
ATOM 868 C C . GLU A 1 114 ? -16.292 36.175 11.368 1.00 55.34 114 GLU A C 1
ATOM 870 O O . GLU A 1 114 ? -16.186 36.436 10.169 1.00 55.34 114 GLU A O 1
ATOM 875 N N . ARG A 1 115 ? -17.252 36.749 12.105 1.00 52.34 115 ARG A N 1
ATOM 876 C CA . ARG A 1 115 ? -18.211 37.711 11.534 1.00 52.34 115 ARG A CA 1
ATOM 877 C C . ARG A 1 115 ? -18.529 38.924 12.415 1.00 52.34 115 ARG A C 1
ATOM 879 O O . ARG A 1 115 ? -19.612 39.491 12.269 1.00 52.34 115 ARG A O 1
ATOM 886 N N . ALA A 1 116 ? -17.602 39.314 13.293 1.00 44.34 116 ALA A N 1
ATOM 887 C CA . ALA A 1 116 ? -17.616 40.591 14.011 1.00 44.34 116 ALA A CA 1
ATOM 888 C C . ALA A 1 116 ? -16.404 41.438 13.609 1.00 44.34 116 ALA A C 1
ATOM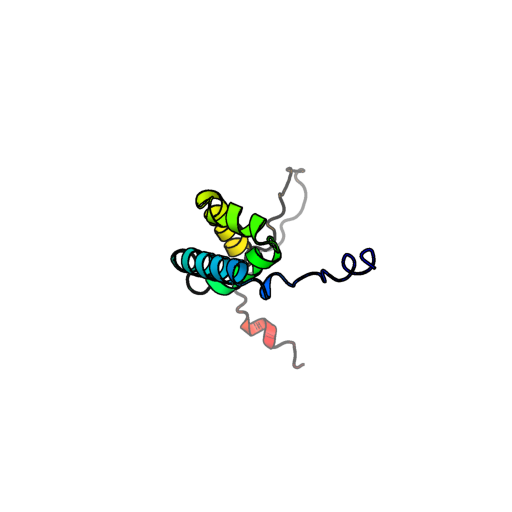 890 O O . ALA A 1 116 ? -15.295 40.864 13.543 1.00 44.34 116 ALA A O 1
#

Nearest PDB structures (foldseek):
  7rro-assembly1_B9  TM=2.064E-01  e=5.227E+00  Bos taurus

Radius of gyration: 24.39 Å; Cα contacts (8 Å, |Δi|>4): 55; chains: 1; bounding box: 45×52×78 Å

Organism: NCBI:txid233186

Foldseek 3Di:
DPPPPVPPPPPPFLVNDPLSVVLLVLLLVLLCVPLPPCSVVLSVVVCVVQRDSVSSVVLSVVVVNSVVSSVVVSCVPPPPPDDPDPPPDDDDDDDDDDDDDDPDDDCVVVVVPPPD

Secondary structure (DSSP, 8-state):
--SSSSS------GGG-HHHHHHHHHHHHHHHHHHGGGHHHHHHHHHHH--SHHHHHHHHH-HHHHHHHHHHHHHHHSTT-----------------PPPPPS---GGGGSTTTT-